Protein AF-A0A0B5CQ06-F1 (afdb_monomer)

Solvent-accessible surface area (backbone atoms only — not comparable to full-atom values): 8760 Å² total; per-residue (Å²): 145,72,72,70,61,59,56,52,51,52,52,49,53,50,49,52,49,53,49,32,70,76,70,35,82,85,49,80,94,51,70,70,63,54,53,49,50,50,52,50,54,51,48,54,50,53,54,51,51,51,51,51,49,51,49,52,52,55,47,58,75,76,48,56,70,68,61,45,43,55,49,43,58,74,69,36,47,54,61,55,60,70,67,49,96,67,87,55,78,44,81,45,72,64,45,73,61,55,56,59,64,46,63,92,52,40,78,43,82,42,80,60,80,73,92,70,70,100,75,80,86,76,84,50,52,29,28,36,40,22,79,52,90,78,82,87,74,77,79,75,86,127

Secondary structure (DSSP, 8-state):
--HHHHHHHHHHHHHHHHHHHHHSTTPPP-HHHHHHHHHHHHHHHHHHHHHHHHHHHHHHHHS-HHHHHHHHHHTTHHHHHHH-SS--EEEEE--HHHHHHTTTSEEEEEE------SS-----EEEEEESS----------

Foldseek 3Di:
DPPPVVVVVVVVVVVVVVCCVVPVPPDDDDPVVVVVVVVVVVVCVVVVVVVVVVVLVVDVVPDDPVVSLVVCVVVVVLVVQLPDPDKDKDKDFDDPSVCVSNPPWDKDWDFPPDPPDDDDDPGTIIIITIRDDDDDDPPDDD

pLDDT: mean 72.63, std 14.74, range [34.34, 94.19]

Organism: NCBI:txid546263

Radius of gyration: 23.67 Å; Cα contacts (8 Å, |Δi|>4): 96; chains: 1; bounding box: 59×32×68 Å

Sequence (142 aa):
MEIIEHSNSNQTAMHSLMVMEQWGNGEAYNEDRWIERGRQAMRQTVEGMFELGRVLIVLKEHMTWEKFADVCEVFGMAEQLRHIKGRFLLSINDVPAIREIFTGFQFKEVSLRYSINKEATTEADELLIANYPINTEQAEPT

Structure (mmCIF, N/CA/C/O backbone):
data_AF-A0A0B5CQ06-F1
#
_entry.id   AF-A0A0B5CQ06-F1
#
loop_
_atom_site.group_PDB
_atom_site.id
_atom_site.type_symbol
_atom_site.label_atom_id
_atom_site.label_alt_id
_atom_site.label_comp_id
_atom_site.label_asym_id
_atom_site.label_entity_id
_atom_site.label_seq_id
_atom_site.pdbx_PDB_ins_code
_atom_site.Cartn_x
_atom_site.Cartn_y
_atom_site.Cartn_z
_atom_site.occupancy
_atom_site.B_iso_or_equiv
_atom_site.auth_seq_id
_atom_site.auth_comp_id
_atom_site.auth_asym_id
_atom_site.auth_atom_id
_atom_site.pdbx_PDB_model_num
ATOM 1 N N . MET A 1 1 ? 41.371 -19.921 -28.920 1.00 44.84 1 MET A N 1
ATOM 2 C CA . MET A 1 1 ? 40.574 -19.925 -27.675 1.00 44.84 1 MET A CA 1
ATOM 3 C C . MET A 1 1 ? 39.942 -18.542 -27.532 1.00 44.84 1 MET A C 1
ATOM 5 O O . MET A 1 1 ? 40.331 -17.791 -26.662 1.00 44.84 1 MET A O 1
ATOM 9 N N . GLU A 1 2 ? 39.036 -18.182 -28.451 1.00 48.06 2 GLU A N 1
ATOM 10 C CA . GLU A 1 2 ? 38.492 -16.806 -28.587 1.00 48.06 2 GLU A CA 1
ATOM 11 C C . GLU A 1 2 ? 36.987 -16.787 -28.939 1.00 48.06 2 GLU A C 1
ATOM 13 O O . GLU A 1 2 ? 36.388 -15.735 -29.124 1.00 48.06 2 GLU A O 1
ATOM 18 N N . ILE A 1 3 ? 36.346 -17.960 -29.026 1.00 51.12 3 ILE A N 1
ATOM 19 C CA . ILE A 1 3 ? 34.970 -18.092 -29.540 1.00 51.12 3 ILE A CA 1
ATOM 20 C C . ILE A 1 3 ? 33.916 -18.011 -28.413 1.00 51.12 3 ILE A C 1
ATOM 22 O O . ILE A 1 3 ? 32.747 -17.771 -28.687 1.00 51.12 3 ILE A O 1
ATOM 26 N N . ILE A 1 4 ? 34.311 -18.145 -27.140 1.00 51.78 4 ILE A N 1
ATOM 27 C CA . ILE A 1 4 ? 33.367 -18.271 -26.008 1.00 51.78 4 ILE A CA 1
ATOM 28 C C . ILE A 1 4 ? 32.968 -16.905 -25.398 1.00 51.78 4 ILE A C 1
ATOM 30 O O . ILE A 1 4 ? 31.840 -16.751 -24.932 1.00 51.78 4 ILE A O 1
ATOM 34 N N . GLU A 1 5 ? 33.827 -15.879 -25.440 1.00 51.81 5 GLU A N 1
ATOM 35 C CA . GLU A 1 5 ? 33.499 -14.548 -24.885 1.00 51.81 5 GLU A CA 1
ATOM 36 C C . GLU A 1 5 ? 32.547 -13.734 -25.778 1.00 51.81 5 GLU A C 1
ATOM 38 O O . GLU A 1 5 ? 31.639 -13.067 -25.276 1.00 51.81 5 GLU A O 1
ATOM 43 N N . HIS A 1 6 ? 32.690 -13.832 -27.104 1.00 50.44 6 HIS A N 1
ATOM 44 C CA . HIS A 1 6 ? 31.854 -13.092 -28.058 1.00 50.44 6 HIS A CA 1
ATOM 45 C C . HIS A 1 6 ? 30.375 -13.508 -28.009 1.00 50.44 6 HIS A C 1
ATOM 47 O O . HIS A 1 6 ? 29.493 -12.660 -28.144 1.00 50.44 6 HIS A O 1
ATOM 53 N N . SER A 1 7 ? 30.080 -14.791 -27.773 1.00 53.47 7 SER A N 1
ATOM 54 C CA . SER A 1 7 ? 28.703 -15.279 -27.626 1.00 53.47 7 SER A CA 1
ATOM 55 C C . SER A 1 7 ? 28.026 -14.744 -26.363 1.00 53.47 7 SER A C 1
AT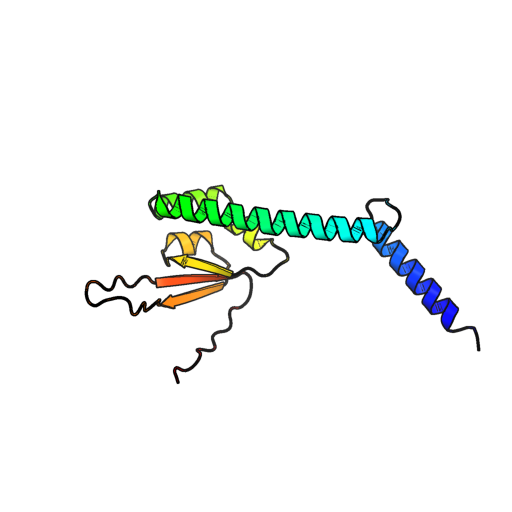OM 57 O O . SER A 1 7 ? 26.870 -14.331 -26.432 1.00 53.47 7 SER A O 1
ATOM 59 N N . ASN A 1 8 ? 28.747 -14.676 -25.239 1.00 59.38 8 ASN A N 1
ATOM 60 C CA . ASN A 1 8 ? 28.211 -14.143 -23.982 1.00 59.38 8 ASN A CA 1
ATOM 61 C C . ASN A 1 8 ? 28.009 -12.624 -24.043 1.00 59.38 8 ASN A C 1
ATOM 63 O O . ASN A 1 8 ? 26.999 -12.119 -23.552 1.00 59.38 8 ASN A O 1
ATOM 67 N N . SER A 1 9 ? 28.935 -11.896 -24.676 1.00 61.94 9 SER A N 1
ATOM 68 C CA . SER A 1 9 ? 28.815 -10.445 -24.866 1.00 61.94 9 SER A CA 1
ATOM 69 C C . SER A 1 9 ? 27.619 -10.093 -25.757 1.00 61.94 9 SER A C 1
ATOM 71 O O . SER A 1 9 ? 26.789 -9.265 -25.382 1.00 61.94 9 SER A O 1
ATOM 73 N N . ASN A 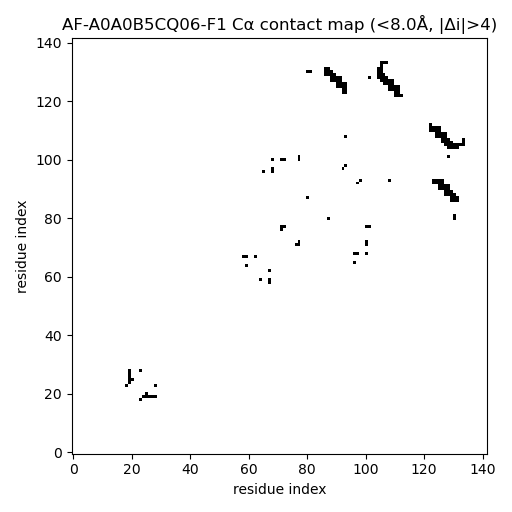1 10 ? 27.439 -10.814 -26.870 1.00 72.69 10 ASN A N 1
ATOM 74 C CA . ASN A 1 10 ? 26.284 -10.634 -27.753 1.00 72.69 10 ASN A CA 1
ATOM 75 C C . ASN A 1 10 ? 24.955 -10.984 -27.068 1.00 72.69 10 ASN A C 1
ATOM 77 O O . ASN A 1 10 ? 23.977 -10.257 -27.233 1.00 72.69 10 ASN A O 1
ATOM 81 N N . GLN A 1 11 ? 24.908 -12.057 -26.272 1.00 71.38 11 GLN A N 1
ATOM 82 C CA . GLN A 1 11 ? 23.714 -12.411 -25.495 1.00 71.38 11 GLN A CA 1
ATOM 83 C C . GLN A 1 11 ? 23.386 -11.358 -24.430 1.00 71.38 11 GLN A C 1
ATOM 85 O O . GLN A 1 11 ? 22.221 -11.005 -24.262 1.00 71.38 11 GLN A O 1
ATOM 90 N N . THR A 1 12 ? 24.398 -10.813 -23.754 1.00 72.94 12 THR A N 1
ATOM 91 C CA . THR A 1 12 ? 24.227 -9.779 -22.720 1.00 72.94 12 THR A CA 1
ATOM 92 C C . THR A 1 12 ? 23.767 -8.454 -23.325 1.00 72.94 12 THR A C 1
ATOM 94 O O . THR A 1 12 ? 22.841 -7.828 -22.810 1.00 72.94 12 THR A O 1
ATOM 97 N N . ALA A 1 13 ? 24.354 -8.045 -24.452 1.00 78.19 13 ALA A N 1
ATOM 98 C CA . ALA A 1 13 ? 23.937 -6.852 -25.181 1.00 78.19 13 ALA A CA 1
ATOM 99 C C . ALA A 1 13 ? 22.494 -6.984 -25.689 1.00 78.19 13 ALA A C 1
ATOM 101 O O . ALA A 1 13 ? 21.692 -6.074 -25.493 1.00 78.19 13 ALA A O 1
ATOM 102 N N . MET A 1 14 ? 22.135 -8.139 -26.259 1.00 78.62 14 MET A N 1
ATOM 103 C CA . MET A 1 14 ? 20.758 -8.415 -26.680 1.00 78.62 14 MET A CA 1
ATOM 104 C C . MET A 1 14 ? 19.783 -8.441 -25.502 1.00 78.62 14 MET A C 1
ATOM 106 O O . MET A 1 14 ? 18.693 -7.888 -25.606 1.00 78.62 14 MET A O 1
ATOM 110 N N . HIS A 1 15 ? 20.167 -9.022 -24.363 1.00 75.56 15 HIS A N 1
ATOM 111 C CA . HIS A 1 15 ? 19.342 -9.010 -23.156 1.00 75.56 15 HIS A CA 1
ATOM 112 C C . HIS A 1 15 ? 19.099 -7.585 -22.640 1.00 75.56 15 HIS A C 1
ATOM 114 O O . HIS A 1 15 ? 17.959 -7.224 -22.355 1.00 75.56 15 HIS A O 1
ATOM 120 N N . SER A 1 16 ? 20.144 -6.756 -22.594 1.00 75.12 16 SER A N 1
ATOM 121 C CA . SER A 1 16 ? 20.040 -5.343 -22.219 1.00 75.12 16 SER A CA 1
ATOM 122 C C . SER A 1 16 ? 19.117 -4.565 -23.165 1.00 75.12 16 SER A C 1
ATOM 124 O O . SER A 1 16 ? 18.230 -3.844 -22.709 1.00 75.12 16 SER A O 1
ATOM 126 N N . LEU A 1 17 ? 19.248 -4.774 -24.481 1.00 83.88 17 LEU A N 1
ATOM 127 C CA . LEU A 1 17 ? 18.372 -4.159 -25.482 1.00 83.88 17 LEU A CA 1
ATOM 128 C C . LEU A 1 17 ? 16.907 -4.569 -25.302 1.00 83.88 17 LEU A C 1
ATOM 130 O O . LEU A 1 17 ? 16.048 -3.694 -25.295 1.00 83.88 17 LEU A O 1
ATOM 134 N N . MET A 1 18 ? 16.622 -5.858 -25.083 1.00 83.75 18 MET A N 1
ATOM 135 C CA . MET A 1 18 ? 15.254 -6.337 -24.837 1.00 83.75 18 MET A CA 1
ATOM 136 C C . MET A 1 18 ? 14.638 -5.712 -23.577 1.00 83.75 18 MET A C 1
ATOM 138 O O . MET A 1 18 ? 13.481 -5.295 -23.591 1.00 83.75 18 MET A O 1
ATOM 142 N N . VAL A 1 19 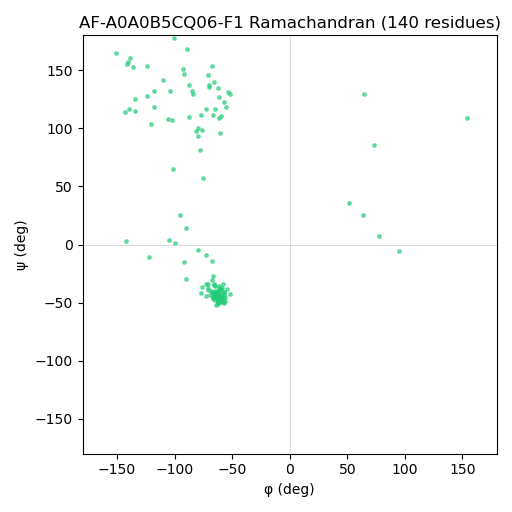? 15.405 -5.599 -22.487 1.00 79.50 19 VAL A N 1
ATOM 143 C CA . VAL A 1 19 ? 14.934 -4.954 -21.249 1.00 79.50 19 VAL A CA 1
ATOM 144 C C . VAL A 1 19 ? 14.645 -3.469 -21.482 1.00 79.50 19 VAL A C 1
ATOM 146 O O . VAL A 1 19 ? 13.633 -2.964 -21.000 1.00 79.50 19 VAL A O 1
ATOM 149 N N . MET A 1 20 ? 15.490 -2.770 -22.241 1.00 86.75 20 MET A N 1
ATOM 150 C CA . MET A 1 20 ? 15.298 -1.352 -22.555 1.00 86.75 20 MET A CA 1
ATOM 151 C C . MET A 1 20 ? 14.157 -1.107 -23.550 1.00 86.75 20 MET A C 1
ATOM 153 O O . MET A 1 20 ? 13.447 -0.114 -23.417 1.00 86.75 20 MET A O 1
ATOM 157 N N . GLU A 1 21 ? 13.929 -2.003 -24.507 1.00 83.88 21 GLU A N 1
ATOM 158 C CA . GLU A 1 21 ? 12.769 -1.943 -25.402 1.00 83.88 21 GLU A CA 1
ATOM 159 C C . GLU A 1 21 ? 11.463 -2.118 -24.617 1.00 83.88 21 GLU A C 1
ATOM 161 O O . GLU A 1 21 ? 10.507 -1.373 -24.820 1.00 83.88 21 GLU A O 1
ATOM 166 N N . GLN A 1 22 ? 11.446 -3.053 -23.663 1.00 84.12 22 GLN A N 1
ATOM 167 C CA . GLN A 1 22 ? 10.259 -3.349 -22.867 1.00 84.12 22 GLN A CA 1
ATOM 168 C C . GLN A 1 22 ? 9.991 -2.319 -21.754 1.00 84.12 22 GLN A C 1
ATOM 170 O O . GLN A 1 22 ? 8.838 -1.964 -21.517 1.00 84.12 22 GLN A O 1
ATOM 175 N N . TRP A 1 23 ? 11.028 -1.860 -21.045 1.00 84.38 23 TRP A N 1
ATOM 176 C CA . TRP A 1 23 ? 10.898 -1.069 -19.808 1.00 84.38 23 TRP A CA 1
ATOM 177 C C . TRP A 1 23 ? 11.578 0.301 -19.865 1.00 84.38 23 TRP A C 1
ATOM 179 O O . TRP A 1 23 ? 11.386 1.128 -18.974 1.00 84.38 23 TRP A O 1
ATOM 189 N N . GLY A 1 24 ? 12.386 0.558 -20.892 1.00 82.44 24 GLY A N 1
ATOM 190 C CA . GLY A 1 24 ? 13.187 1.773 -21.017 1.00 82.44 24 GLY A CA 1
ATOM 191 C C . GLY A 1 24 ? 12.422 2.994 -21.517 1.00 82.44 24 GLY A C 1
ATOM 192 O O . GLY A 1 24 ? 13.002 4.075 -21.563 1.00 82.44 24 GLY A O 1
ATOM 193 N N . ASN A 1 25 ? 11.144 2.844 -21.885 1.00 86.62 25 ASN A N 1
ATOM 194 C CA . ASN A 1 25 ? 10.275 3.922 -22.376 1.00 86.62 25 ASN A CA 1
ATOM 195 C C . ASN A 1 25 ? 10.897 4.735 -23.532 1.00 86.62 25 ASN A C 1
ATOM 197 O O . ASN A 1 25 ? 10.720 5.949 -23.615 1.00 86.62 25 ASN A O 1
ATOM 201 N N . GLY A 1 26 ? 11.651 4.070 -24.414 1.00 85.75 26 GLY A N 1
ATOM 202 C CA . GLY A 1 26 ? 12.331 4.703 -25.551 1.00 85.75 26 GLY A CA 1
ATOM 203 C C . GLY A 1 26 ? 13.610 5.472 -25.196 1.00 85.75 26 GLY A C 1
ATOM 204 O O . GLY A 1 26 ? 14.176 6.146 -26.055 1.00 85.75 26 GLY A O 1
ATOM 205 N N . GLU A 1 27 ? 14.087 5.392 -23.955 1.00 87.44 27 GLU A N 1
ATOM 206 C CA . GLU A 1 27 ? 15.299 6.078 -23.517 1.00 87.44 27 GLU A CA 1
ATOM 207 C C . GLU A 1 27 ? 16.548 5.194 -23.656 1.00 87.44 27 GLU A C 1
ATOM 209 O O . GLU A 1 27 ? 16.497 3.977 -23.488 1.00 87.44 27 GLU A O 1
ATOM 214 N N . ALA A 1 28 ? 17.714 5.809 -23.871 1.00 87.06 28 ALA A N 1
ATOM 215 C CA . ALA A 1 28 ? 18.993 5.104 -23.778 1.00 87.06 28 ALA A CA 1
ATOM 216 C C . ALA A 1 28 ? 19.329 4.755 -22.316 1.00 87.06 28 ALA A C 1
ATOM 218 O O . ALA A 1 28 ? 19.015 5.532 -21.403 1.00 87.06 28 ALA A O 1
ATOM 219 N N . TYR A 1 29 ? 19.993 3.615 -22.090 1.00 89.44 29 TYR A N 1
ATOM 220 C CA . TYR A 1 29 ? 20.428 3.204 -20.753 1.00 89.44 29 TYR A CA 1
ATOM 221 C C . TYR A 1 29 ? 21.410 4.227 -20.171 1.00 89.44 29 TYR A C 1
ATOM 223 O O . TYR A 1 29 ? 22.409 4.578 -20.795 1.00 89.44 29 TYR A O 1
ATOM 231 N N . ASN A 1 30 ? 21.113 4.704 -18.964 1.00 91.62 30 ASN A N 1
ATOM 232 C CA . ASN A 1 30 ? 21.998 5.537 -18.165 1.00 91.62 30 ASN A CA 1
ATOM 233 C C . ASN A 1 30 ? 21.814 5.137 -16.699 1.00 91.62 30 ASN A C 1
ATOM 235 O O . ASN A 1 30 ? 20.724 5.299 -16.150 1.00 91.62 30 ASN A O 1
ATOM 239 N N . GLU A 1 31 ? 22.861 4.576 -16.104 1.00 90.94 31 GLU A N 1
ATOM 240 C CA . GLU A 1 31 ? 22.819 3.998 -14.760 1.00 90.94 31 GLU A CA 1
ATOM 241 C C . GLU A 1 31 ? 22.401 5.022 -13.695 1.00 90.94 31 GLU A C 1
ATOM 243 O O . GLU A 1 31 ? 21.453 4.774 -12.949 1.00 90.94 31 GLU A O 1
ATOM 248 N N . ASP A 1 32 ? 23.016 6.209 -13.694 1.00 94.19 32 ASP A N 1
ATOM 249 C CA . ASP A 1 32 ? 22.721 7.278 -12.733 1.00 94.19 32 ASP A CA 1
ATOM 250 C C . ASP A 1 32 ? 21.243 7.687 -12.754 1.00 94.19 32 ASP A C 1
ATOM 252 O O . ASP A 1 32 ? 20.619 7.866 -11.705 1.00 94.19 32 ASP A O 1
ATOM 256 N N . ARG A 1 33 ? 20.646 7.781 -13.950 1.00 90.06 33 ARG A N 1
ATOM 257 C CA . ARG A 1 33 ? 19.227 8.120 -14.118 1.00 90.06 33 ARG A CA 1
ATOM 258 C C . ARG A 1 33 ? 18.317 7.057 -13.507 1.00 90.06 33 ARG A C 1
ATOM 260 O O . ARG A 1 33 ? 17.325 7.405 -12.866 1.00 90.06 33 ARG A O 1
ATOM 267 N N . TRP A 1 34 ? 18.627 5.776 -13.692 1.00 87.94 34 TRP A N 1
ATOM 268 C CA . TRP A 1 34 ? 17.839 4.682 -13.116 1.00 87.94 34 TRP A CA 1
ATOM 269 C C . TRP A 1 34 ? 18.004 4.586 -11.596 1.00 87.94 34 TRP A C 1
ATOM 271 O O . TRP A 1 34 ? 17.013 4.372 -10.895 1.00 87.94 34 TRP A O 1
ATOM 281 N N . ILE A 1 35 ? 19.211 4.833 -11.076 1.00 87.56 35 ILE A N 1
ATOM 282 C CA . ILE A 1 35 ? 19.473 4.916 -9.632 1.00 87.56 35 ILE A CA 1
ATOM 283 C C . ILE A 1 35 ? 18.685 6.071 -9.003 1.00 87.56 35 ILE A C 1
ATOM 285 O O . ILE A 1 35 ? 18.027 5.879 -7.978 1.00 87.56 35 ILE A O 1
ATOM 289 N N . GLU A 1 36 ? 18.710 7.261 -9.609 1.00 90.88 36 GLU A N 1
ATOM 290 C CA . GLU A 1 36 ? 17.964 8.420 -9.105 1.00 90.88 36 GLU A CA 1
ATOM 291 C C . GLU A 1 36 ? 16.453 8.174 -9.131 1.00 90.88 36 GLU A C 1
ATOM 293 O O . GLU A 1 36 ? 15.771 8.422 -8.137 1.00 90.88 36 GLU A O 1
ATOM 298 N N . ARG A 1 37 ? 15.925 7.587 -10.213 1.00 86.38 37 ARG A N 1
ATOM 299 C CA . ARG A 1 37 ? 14.509 7.194 -10.287 1.00 86.38 37 ARG A CA 1
ATOM 300 C C . ARG A 1 37 ? 14.125 6.208 -9.191 1.00 86.38 37 ARG A C 1
ATOM 302 O O . ARG A 1 37 ? 13.090 6.389 -8.554 1.00 86.38 37 ARG A O 1
ATOM 309 N N . GLY A 1 38 ? 14.957 5.197 -8.941 1.00 79.12 38 GLY A N 1
ATOM 310 C CA . GLY A 1 38 ? 14.741 4.246 -7.851 1.00 79.12 38 GLY A CA 1
ATOM 311 C C . GLY A 1 38 ? 14.713 4.935 -6.484 1.00 79.12 38 GLY A C 1
ATOM 312 O O . GLY A 1 38 ? 13.803 4.700 -5.689 1.00 79.12 38 GLY A O 1
ATOM 313 N N . ARG A 1 39 ? 15.660 5.848 -6.229 1.00 84.81 39 ARG A N 1
ATOM 314 C CA . ARG A 1 39 ? 15.726 6.644 -4.992 1.00 84.81 39 ARG A CA 1
ATOM 315 C C . ARG A 1 39 ? 14.485 7.515 -4.805 1.00 84.81 39 ARG A C 1
ATOM 317 O O . ARG A 1 39 ? 13.936 7.560 -3.704 1.00 84.81 39 ARG A O 1
ATOM 324 N N . GLN A 1 40 ? 14.037 8.188 -5.860 1.00 79.19 40 GLN A N 1
ATOM 325 C CA . GLN A 1 40 ? 12.853 9.039 -5.820 1.00 79.19 40 GLN A CA 1
ATOM 326 C C . GLN A 1 40 ? 11.578 8.221 -5.590 1.00 79.19 40 GLN A C 1
ATOM 328 O O . GLN A 1 40 ? 10.782 8.579 -4.726 1.00 79.19 40 GLN A O 1
ATOM 333 N N . ALA A 1 41 ? 11.408 7.101 -6.298 1.00 72.94 41 ALA A N 1
ATOM 334 C CA . ALA A 1 41 ? 10.268 6.206 -6.115 1.00 72.94 41 ALA A CA 1
ATOM 335 C C . ALA A 1 41 ? 10.216 5.640 -4.686 1.00 72.94 41 ALA A C 1
ATOM 337 O O . ALA A 1 41 ? 9.153 5.608 -4.064 1.00 72.94 41 ALA A O 1
ATOM 338 N N . MET A 1 42 ? 11.371 5.260 -4.131 1.00 73.88 42 MET A N 1
ATOM 339 C CA . MET A 1 42 ? 11.474 4.817 -2.741 1.00 73.88 42 MET A CA 1
ATOM 340 C C . MET A 1 42 ? 11.063 5.929 -1.772 1.00 73.88 42 MET A C 1
ATOM 342 O O . MET A 1 42 ? 10.260 5.694 -0.871 1.00 73.88 42 MET A O 1
ATOM 346 N N . ARG A 1 43 ? 11.559 7.155 -1.980 1.00 72.56 43 ARG A N 1
ATOM 347 C CA . ARG A 1 43 ? 11.197 8.310 -1.150 1.00 72.56 43 ARG A CA 1
ATOM 348 C C . ARG A 1 43 ? 9.696 8.589 -1.193 1.00 72.56 43 ARG A C 1
ATOM 350 O O . ARG A 1 43 ? 9.085 8.670 -0.137 1.00 72.56 43 ARG A O 1
ATOM 357 N N . GLN A 1 44 ? 9.104 8.655 -2.384 1.00 73.56 44 GLN A N 1
ATOM 358 C CA . GLN A 1 44 ? 7.662 8.864 -2.559 1.00 73.56 44 GLN A CA 1
ATOM 359 C C . GLN A 1 44 ? 6.837 7.763 -1.886 1.00 73.56 44 GLN A C 1
ATOM 361 O O . GLN A 1 44 ? 5.805 8.049 -1.287 1.00 73.56 44 GLN A O 1
ATOM 366 N N . THR A 1 45 ? 7.308 6.514 -1.937 1.00 74.06 45 THR A N 1
ATOM 367 C CA . THR A 1 45 ? 6.651 5.387 -1.263 1.00 74.06 45 THR A CA 1
ATOM 368 C C . THR A 1 45 ? 6.688 5.551 0.257 1.00 74.06 45 THR A C 1
ATOM 370 O O . THR A 1 45 ? 5.661 5.402 0.914 1.00 74.06 45 THR A O 1
ATOM 373 N N . VAL A 1 46 ? 7.854 5.880 0.827 1.00 67.81 46 VAL A N 1
ATOM 374 C CA . VAL A 1 46 ? 8.017 6.068 2.278 1.00 67.81 46 VAL A CA 1
ATOM 375 C C . VAL A 1 46 ? 7.232 7.283 2.773 1.00 67.81 46 VAL A C 1
ATOM 377 O O . VAL A 1 46 ? 6.530 7.183 3.775 1.00 67.81 46 VAL A O 1
ATOM 380 N N . GLU A 1 47 ? 7.309 8.411 2.066 1.00 68.81 47 GLU A N 1
ATOM 381 C CA . GLU A 1 47 ? 6.560 9.628 2.394 1.00 68.81 47 GLU A CA 1
ATOM 382 C C . GLU A 1 47 ? 5.048 9.391 2.299 1.00 68.81 47 GLU A C 1
ATOM 384 O O . GLU A 1 47 ? 4.316 9.741 3.223 1.00 68.81 47 GLU A O 1
ATOM 389 N N . GLY A 1 48 ? 4.586 8.725 1.236 1.00 72.94 48 GLY A N 1
ATOM 390 C CA . GLY A 1 48 ? 3.178 8.368 1.063 1.00 72.94 48 GLY A CA 1
ATOM 391 C C . GLY A 1 48 ? 2.667 7.434 2.160 1.00 72.94 48 GLY A C 1
ATOM 392 O O . GLY A 1 48 ? 1.582 7.651 2.693 1.00 72.94 48 GLY A O 1
ATOM 393 N N . MET A 1 49 ? 3.462 6.434 2.555 1.00 74.00 49 MET A N 1
ATOM 394 C CA . MET A 1 49 ? 3.109 5.517 3.643 1.00 74.00 49 MET A CA 1
ATOM 395 C C . MET A 1 49 ? 3.066 6.226 5.002 1.00 74.00 49 MET A C 1
ATOM 397 O O . MET A 1 49 ? 2.162 5.984 5.799 1.00 74.00 49 MET A O 1
ATOM 401 N N . PHE A 1 50 ? 4.026 7.111 5.274 1.00 65.31 50 PHE A N 1
ATOM 402 C CA . PHE A 1 50 ? 4.052 7.892 6.507 1.00 65.31 50 PHE A CA 1
ATOM 403 C C . PHE A 1 50 ? 2.838 8.819 6.614 1.00 65.31 50 PHE A C 1
ATOM 405 O O . PHE A 1 50 ? 2.183 8.854 7.656 1.00 65.31 50 PHE A O 1
ATOM 412 N N . GLU A 1 51 ? 2.509 9.533 5.537 1.00 74.00 51 GLU A N 1
ATOM 413 C CA . GLU A 1 51 ? 1.351 10.423 5.521 1.00 74.00 51 GLU A CA 1
ATOM 414 C C . GLU A 1 51 ? 0.043 9.642 5.656 1.00 74.00 51 GLU A C 1
ATOM 416 O O . GLU A 1 51 ? -0.809 10.021 6.458 1.00 74.00 51 GLU A O 1
ATOM 421 N N . LEU A 1 52 ? -0.084 8.497 4.972 1.00 77.62 52 LEU A N 1
ATOM 422 C CA . LEU A 1 52 ? -1.215 7.589 5.162 1.00 77.62 52 LEU A CA 1
ATOM 423 C C . LEU A 1 52 ? -1.336 7.162 6.631 1.00 77.62 52 LEU A C 1
ATOM 425 O O . LEU A 1 52 ? -2.411 7.276 7.213 1.00 77.62 52 LEU A O 1
ATOM 429 N N . GLY A 1 53 ? -0.237 6.734 7.259 1.00 67.88 53 GLY A N 1
ATOM 430 C CA . GLY A 1 53 ? -0.219 6.366 8.675 1.00 67.88 53 GLY A CA 1
ATOM 431 C C . GLY A 1 53 ? -0.684 7.504 9.589 1.00 67.88 53 GLY A C 1
ATOM 432 O O . GLY A 1 53 ? -1.532 7.291 10.454 1.00 67.88 53 GLY A O 1
ATOM 433 N N . ARG A 1 54 ? -0.192 8.730 9.368 1.00 70.38 54 ARG A N 1
ATOM 434 C CA . ARG A 1 54 ? -0.623 9.922 10.119 1.00 70.38 54 ARG A CA 1
ATOM 435 C C . ARG A 1 54 ? -2.112 10.196 9.961 1.00 70.38 54 ARG A C 1
ATOM 437 O O . ARG A 1 54 ? -2.780 10.444 10.962 1.00 70.38 54 ARG A O 1
ATOM 444 N N . VAL A 1 55 ? -2.623 10.139 8.733 1.00 77.12 55 VAL A N 1
ATOM 445 C CA . VAL A 1 55 ? -4.049 10.320 8.446 1.00 77.12 55 VAL A CA 1
ATOM 446 C C . VAL A 1 55 ? -4.864 9.281 9.208 1.00 77.12 55 VAL A C 1
ATOM 448 O O . VAL A 1 55 ? -5.775 9.654 9.935 1.00 77.12 55 VAL A O 1
ATOM 451 N N . LEU A 1 56 ? -4.501 8.000 9.138 1.00 77.75 56 LEU A N 1
ATOM 452 C CA . LEU A 1 56 ? -5.235 6.941 9.834 1.00 77.75 56 LEU A CA 1
ATOM 453 C C . LEU A 1 56 ? -5.220 7.110 11.355 1.00 77.75 56 LEU A C 1
ATOM 455 O O . LEU A 1 56 ? -6.255 6.906 11.980 1.00 77.75 56 LEU A O 1
ATOM 459 N N . ILE A 1 57 ? -4.095 7.523 11.950 1.00 73.25 57 ILE A N 1
ATOM 460 C CA . ILE A 1 57 ? -4.004 7.799 13.393 1.00 73.25 57 ILE A CA 1
ATOM 461 C C . ILE A 1 57 ? -4.949 8.938 13.786 1.00 73.25 57 ILE A C 1
ATOM 463 O O . ILE A 1 57 ? -5.745 8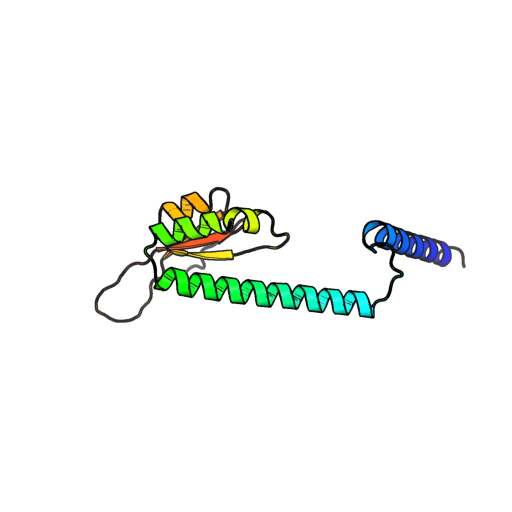.784 14.709 1.00 73.25 57 ILE A O 1
ATOM 467 N N . VAL A 1 58 ? -4.886 10.066 13.073 1.00 71.75 58 VAL A N 1
ATOM 468 C CA . VAL A 1 58 ? -5.738 11.231 13.355 1.00 71.75 58 VAL A CA 1
ATOM 469 C C . VAL A 1 58 ? -7.209 10.870 13.176 1.00 71.75 58 VAL A C 1
ATOM 471 O O . VAL A 1 58 ? -8.034 11.197 14.024 1.00 71.75 58 VAL A O 1
ATOM 474 N N . LEU A 1 59 ? -7.552 10.169 12.096 1.00 81.56 59 LEU A N 1
ATOM 475 C CA . LEU A 1 59 ? -8.925 9.754 11.850 1.00 81.56 59 LEU A CA 1
ATOM 476 C C . LEU A 1 59 ? -9.408 8.811 12.956 1.00 81.56 59 LEU A C 1
ATOM 478 O O . LEU A 1 59 ? -10.437 9.103 13.555 1.00 81.56 59 LEU A O 1
ATOM 482 N N . LYS A 1 60 ?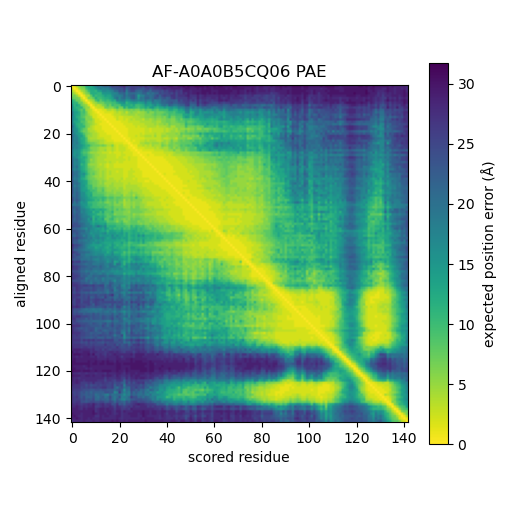 -8.640 7.764 13.293 1.00 76.06 60 LYS A N 1
ATOM 483 C CA . LYS A 1 60 ? -8.968 6.800 14.359 1.00 76.06 60 LYS A CA 1
ATOM 484 C C . LYS A 1 60 ? -9.233 7.484 15.705 1.00 76.06 60 LYS A C 1
ATOM 486 O O . LYS A 1 60 ? -10.137 7.058 16.413 1.00 76.06 60 LYS A O 1
ATOM 491 N N . GLU A 1 61 ? -8.483 8.532 16.044 1.00 78.25 61 GLU A N 1
ATOM 492 C CA . GLU A 1 61 ? -8.643 9.272 17.306 1.00 78.25 61 GLU A CA 1
ATOM 493 C C . GLU A 1 61 ? -9.926 10.119 17.348 1.00 78.25 61 GLU A C 1
ATOM 495 O O . GLU A 1 61 ? -10.542 10.295 18.397 1.00 78.25 61 GLU A O 1
ATOM 500 N N . HIS A 1 62 ? -10.348 10.659 16.204 1.00 83.50 62 HIS A N 1
ATOM 501 C CA . HIS A 1 62 ? -11.407 11.669 16.141 1.00 83.50 62 HIS A CA 1
ATOM 502 C C . HIS A 1 62 ? -12.762 11.148 15.643 1.00 83.50 62 HIS A C 1
ATOM 504 O O . HIS A 1 62 ? -13.699 11.938 15.488 1.00 83.50 62 HIS A O 1
ATOM 510 N N . MET A 1 63 ? -12.908 9.845 15.392 1.00 86.12 63 MET A N 1
ATOM 511 C CA . MET A 1 63 ? -14.166 9.270 14.911 1.00 86.12 63 MET A CA 1
ATOM 512 C C . MET A 1 63 ? -14.521 7.943 15.572 1.00 86.12 63 MET A C 1
ATOM 514 O O . MET A 1 63 ? -13.683 7.252 16.141 1.00 86.12 63 MET A O 1
ATOM 518 N N . THR A 1 64 ? -15.803 7.583 15.486 1.00 85.88 64 THR A N 1
ATOM 519 C CA . THR A 1 64 ? -16.260 6.251 15.884 1.00 85.88 64 THR A CA 1
ATOM 520 C C . THR A 1 64 ? -15.697 5.200 14.933 1.00 85.88 64 THR A C 1
ATOM 522 O O . THR A 1 64 ? -15.435 5.482 13.763 1.00 85.88 64 THR A O 1
ATOM 525 N N . TRP A 1 65 ? -15.555 3.967 15.416 1.00 77.19 65 TRP A N 1
ATOM 526 C CA . TRP A 1 65 ? -15.040 2.857 14.611 1.00 77.19 65 TRP A CA 1
ATOM 527 C C . TRP A 1 65 ? -15.879 2.602 13.342 1.00 77.19 65 TRP A C 1
ATOM 529 O O . TRP A 1 65 ? -15.313 2.278 12.305 1.00 77.19 65 TRP A O 1
ATOM 539 N N . GLU A 1 66 ? -17.197 2.818 13.397 1.00 80.50 66 GLU A N 1
ATOM 540 C CA . GLU A 1 66 ? -18.119 2.703 12.251 1.00 80.50 66 GLU A CA 1
ATOM 541 C C . GLU A 1 66 ? -17.767 3.718 11.157 1.00 80.50 66 GLU A C 1
ATOM 543 O O . GLU A 1 66 ? -17.561 3.360 10.005 1.00 80.50 66 GLU A O 1
ATOM 548 N N . LYS A 1 67 ? -17.587 4.990 11.535 1.00 84.75 67 LYS A N 1
ATOM 549 C CA . LYS A 1 67 ? -17.191 6.041 10.588 1.00 84.75 67 LYS A CA 1
ATOM 550 C C . LYS A 1 67 ? -15.786 5.821 10.041 1.00 84.75 67 LYS A C 1
ATOM 552 O O . LYS A 1 67 ? -15.514 6.167 8.897 1.00 84.75 67 LYS 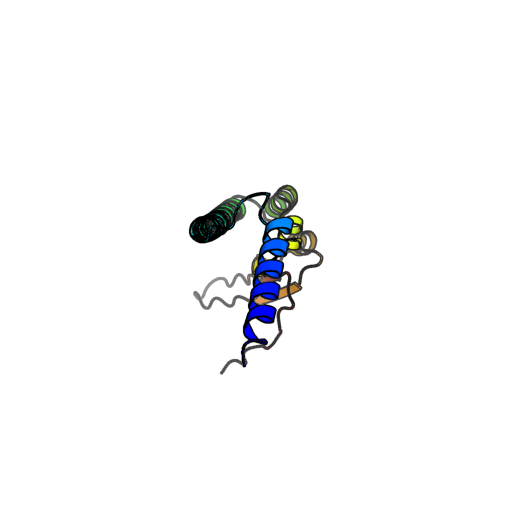A O 1
ATOM 557 N N . PHE A 1 68 ? -14.889 5.271 10.856 1.00 83.06 68 PHE A N 1
ATOM 558 C CA . PHE A 1 68 ? -13.546 4.912 10.414 1.00 83.06 68 PHE A CA 1
ATOM 559 C C . PHE A 1 68 ? -13.583 3.821 9.344 1.00 83.06 68 PHE A C 1
ATOM 561 O O . PHE A 1 68 ? -12.910 3.949 8.323 1.00 83.06 68 PHE A O 1
ATOM 568 N N . ALA A 1 69 ? -14.410 2.794 9.549 1.00 78.75 69 ALA A N 1
ATOM 569 C CA . ALA A 1 69 ? -14.645 1.741 8.574 1.00 78.75 69 ALA A CA 1
ATOM 570 C C . ALA A 1 69 ? -15.150 2.313 7.234 1.00 78.75 69 ALA A C 1
ATOM 572 O O . ALA A 1 69 ? -14.520 2.074 6.201 1.00 78.75 69 ALA A O 1
ATOM 573 N N . ASP A 1 70 ? -16.179 3.166 7.260 1.00 83.94 70 ASP A N 1
ATOM 574 C CA . ASP A 1 70 ? -16.709 3.817 6.051 1.00 83.94 70 ASP A CA 1
ATOM 575 C C . ASP A 1 70 ? -15.629 4.626 5.301 1.00 83.94 70 ASP A C 1
ATOM 577 O O . ASP A 1 70 ? -15.532 4.595 4.073 1.00 83.94 70 ASP A O 1
ATOM 581 N N . VAL A 1 71 ? -14.769 5.351 6.027 1.00 82.81 71 VAL A N 1
ATOM 582 C CA . VAL A 1 71 ? -13.687 6.146 5.419 1.00 82.81 71 VAL A CA 1
ATOM 583 C C . VAL A 1 71 ? -12.613 5.256 4.786 1.00 82.81 71 VAL A C 1
ATOM 585 O O . VAL A 1 71 ? -12.130 5.566 3.695 1.00 82.81 71 VAL A O 1
ATOM 588 N N . CYS A 1 72 ? -12.252 4.139 5.423 1.00 79.06 72 CYS A N 1
ATOM 589 C CA . CYS A 1 72 ? -11.324 3.164 4.847 1.00 79.06 72 CYS A CA 1
ATOM 590 C C . CYS A 1 72 ? -11.855 2.558 3.538 1.00 79.06 72 CYS A C 1
ATOM 592 O O . CYS A 1 72 ? -11.067 2.311 2.617 1.00 79.06 72 CYS A O 1
ATOM 594 N N . GLU A 1 73 ? -13.170 2.353 3.440 1.00 79.12 73 GLU A N 1
ATOM 595 C CA . GLU A 1 73 ? -13.830 1.913 2.211 1.00 79.12 73 GLU A CA 1
ATOM 596 C C . GLU A 1 73 ? -13.759 2.989 1.117 1.00 79.12 73 GLU A C 1
ATOM 598 O O . GLU A 1 73 ? -13.322 2.697 0.003 1.00 79.12 73 GLU A O 1
ATOM 603 N N . VAL A 1 74 ? -14.065 4.253 1.440 1.00 81.31 74 VAL A N 1
ATOM 604 C CA . VAL A 1 74 ? -13.957 5.389 0.498 1.00 81.31 74 VAL A CA 1
ATOM 605 C C . VAL A 1 74 ? -12.529 5.582 -0.016 1.00 81.31 74 VAL A C 1
ATOM 607 O O . VAL A 1 74 ? -12.327 5.887 -1.192 1.00 81.31 74 VAL A O 1
ATOM 610 N N . PHE A 1 75 ? -11.522 5.391 0.836 1.00 79.06 75 PHE A N 1
ATOM 611 C CA . PHE A 1 75 ? -10.117 5.445 0.425 1.00 79.06 75 PHE A CA 1
ATOM 612 C C . PHE A 1 75 ? -9.722 4.297 -0.513 1.00 79.06 75 PHE A C 1
ATOM 614 O O . PHE A 1 75 ? -8.662 4.356 -1.136 1.00 79.06 75 PHE A O 1
ATOM 621 N N . GLY A 1 76 ? -10.545 3.250 -0.625 1.00 80.56 76 GLY A N 1
ATOM 622 C CA . GLY A 1 76 ? -10.221 2.056 -1.396 1.00 80.56 76 GLY A CA 1
ATOM 623 C C . GLY A 1 76 ? -9.019 1.307 -0.821 1.00 80.56 76 GLY A C 1
ATOM 624 O O . GLY A 1 76 ? -8.328 0.608 -1.563 1.00 80.56 76 GLY A O 1
ATOM 625 N N . MET A 1 77 ? -8.743 1.448 0.483 1.00 76.19 77 MET A N 1
ATOM 626 C CA . MET A 1 77 ? -7.528 0.916 1.110 1.00 76.19 77 MET A CA 1
ATOM 627 C C . MET A 1 77 ? -7.380 -0.586 0.894 1.00 76.19 77 MET A C 1
ATOM 629 O O . MET A 1 77 ? -6.301 -1.049 0.536 1.00 76.19 77 MET A O 1
ATOM 633 N N . ALA A 1 78 ? -8.461 -1.348 1.072 1.00 71.00 78 ALA A N 1
ATOM 634 C CA . ALA A 1 78 ? -8.445 -2.792 0.866 1.00 71.00 78 ALA A CA 1
ATOM 635 C C . ALA A 1 78 ? -8.080 -3.163 -0.581 1.00 71.00 78 ALA A C 1
ATOM 637 O O . ALA A 1 78 ? -7.325 -4.107 -0.806 1.00 71.00 78 ALA A O 1
ATOM 638 N N . GLU A 1 79 ? -8.566 -2.400 -1.561 1.00 76.94 79 GLU A N 1
ATOM 639 C CA . GLU A 1 79 ? -8.273 -2.640 -2.973 1.00 76.94 79 GLU A CA 1
ATOM 640 C C . GLU A 1 79 ? -6.834 -2.268 -3.324 1.00 76.94 79 GLU A C 1
ATOM 642 O O . GLU A 1 79 ? -6.120 -3.047 -3.951 1.00 76.94 79 GLU A O 1
ATOM 647 N N . GLN A 1 80 ? -6.363 -1.117 -2.852 1.00 77.00 80 GLN A N 1
ATOM 648 C CA . GLN A 1 80 ? -4.978 -0.700 -3.051 1.00 77.00 80 GLN A CA 1
ATOM 649 C C . GLN A 1 80 ? -4.001 -1.697 -2.423 1.00 77.00 80 GLN A C 1
ATOM 651 O O . GLN A 1 80 ? -3.040 -2.107 -3.073 1.00 77.00 80 GLN A O 1
ATOM 656 N N . LEU A 1 81 ? -4.277 -2.139 -1.193 1.00 72.12 81 LEU A N 1
ATOM 657 C CA . LEU A 1 81 ? -3.466 -3.109 -0.460 1.00 72.12 81 LEU A CA 1
ATOM 658 C C . LEU A 1 81 ? -3.485 -4.508 -1.096 1.00 72.12 81 LEU A C 1
ATOM 660 O O . LEU A 1 81 ? -2.496 -5.231 -0.984 1.00 72.12 81 LEU A O 1
ATOM 664 N N . ARG A 1 82 ? -4.552 -4.888 -1.814 1.00 71.94 82 ARG A N 1
ATOM 665 C CA . ARG A 1 82 ? -4.592 -6.144 -2.587 1.00 71.94 82 ARG A CA 1
ATOM 666 C C . ARG A 1 82 ? -3.602 -6.137 -3.751 1.00 71.94 82 ARG A C 1
ATOM 668 O O . ARG A 1 82 ? -3.022 -7.178 -4.047 1.00 71.94 82 ARG A O 1
ATOM 675 N N . HIS A 1 83 ? -3.390 -4.984 -4.387 1.00 75.12 83 HIS A N 1
ATOM 676 C CA . HIS A 1 83 ? -2.589 -4.868 -5.616 1.00 75.12 83 HIS A CA 1
ATOM 677 C C . HIS A 1 83 ? -1.156 -4.385 -5.404 1.00 75.12 83 HIS A C 1
ATOM 679 O O . HIS A 1 83 ? -0.408 -4.242 -6.378 1.00 75.12 83 HIS A O 1
ATOM 685 N N . ILE A 1 84 ? -0.730 -4.131 -4.161 1.00 77.38 84 ILE A N 1
ATOM 686 C CA . ILE A 1 84 ? 0.671 -3.779 -3.927 1.00 77.38 84 ILE A CA 1
ATOM 687 C C . ILE A 1 84 ? 1.570 -4.948 -4.353 1.00 77.38 84 ILE A C 1
ATOM 689 O O . ILE A 1 84 ? 1.329 -6.106 -4.021 1.00 77.38 84 ILE A O 1
ATOM 693 N N . LYS A 1 85 ? 2.656 -4.652 -5.074 1.00 60.62 85 LYS A N 1
ATOM 694 C CA . LYS A 1 85 ? 3.636 -5.678 -5.479 1.00 60.62 85 LYS A CA 1
ATOM 695 C C . LYS A 1 85 ? 4.505 -6.181 -4.313 1.00 60.62 85 LYS A C 1
ATOM 697 O O . LYS A 1 85 ? 5.269 -7.126 -4.488 1.00 60.62 85 LYS A O 1
ATOM 702 N N . GLY A 1 86 ? 4.426 -5.530 -3.150 1.00 71.00 86 GLY A N 1
ATOM 703 C CA . GLY A 1 86 ? 5.171 -5.864 -1.934 1.00 71.00 86 GLY A CA 1
ATOM 704 C C . GLY A 1 86 ? 4.344 -6.638 -0.905 1.00 71.00 86 GLY A C 1
ATOM 705 O O . GLY A 1 86 ? 3.154 -6.877 -1.080 1.00 71.00 86 GLY A O 1
ATOM 706 N N . ARG A 1 87 ? 4.980 -7.020 0.204 1.00 72.25 87 ARG A N 1
ATOM 707 C CA . ARG A 1 87 ? 4.283 -7.572 1.376 1.00 72.25 87 ARG A CA 1
ATOM 708 C C . ARG A 1 87 ? 3.850 -6.427 2.290 1.00 72.25 87 ARG A C 1
ATOM 710 O O . ARG A 1 87 ? 4.662 -5.537 2.532 1.00 72.25 87 ARG A O 1
ATOM 717 N N . PHE A 1 88 ? 2.631 -6.465 2.826 1.00 77.56 88 PHE A N 1
ATOM 718 C CA . PHE A 1 88 ? 2.220 -5.566 3.910 1.00 77.56 88 PHE A CA 1
ATOM 719 C C . PHE A 1 88 ? 1.723 -6.334 5.128 1.00 77.56 88 PHE A C 1
ATOM 721 O O . PHE A 1 88 ? 1.199 -7.441 5.013 1.00 77.56 88 PHE A O 1
ATOM 728 N N . LEU A 1 89 ? 1.865 -5.684 6.279 1.00 76.19 89 LEU A N 1
ATOM 729 C CA . LEU A 1 89 ? 1.303 -6.087 7.555 1.00 76.19 89 LEU A CA 1
ATOM 730 C C . LEU A 1 89 ? 0.679 -4.843 8.197 1.00 76.19 89 LEU A C 1
ATOM 732 O O . LEU A 1 89 ? 1.354 -3.824 8.337 1.00 76.19 89 LEU A O 1
ATOM 736 N N . LEU A 1 90 ? -0.595 -4.922 8.562 1.00 80.31 90 LEU A N 1
ATOM 737 C CA . LEU A 1 90 ? -1.348 -3.867 9.238 1.00 80.31 90 LEU A CA 1
ATOM 738 C C . LEU A 1 90 ? -1.793 -4.388 10.608 1.00 80.31 90 LEU A C 1
ATOM 740 O O . LEU A 1 90 ? -2.326 -5.490 10.668 1.00 80.31 90 LEU A O 1
ATOM 744 N N . SER A 1 91 ? -1.591 -3.617 11.681 1.00 79.12 91 SER A N 1
ATOM 745 C CA . SER A 1 91 ? -2.229 -3.874 12.983 1.00 79.12 91 SER A CA 1
ATOM 746 C C . SER A 1 91 ? -3.367 -2.883 13.201 1.00 79.12 91 SER A C 1
ATOM 748 O O . SER A 1 91 ? -3.197 -1.682 12.973 1.00 79.12 91 SER A O 1
ATOM 750 N N . ILE A 1 92 ? -4.530 -3.378 13.609 1.00 80.81 92 ILE A N 1
ATOM 751 C CA . ILE A 1 92 ? -5.737 -2.590 13.860 1.00 80.81 92 ILE A CA 1
ATOM 752 C C . ILE A 1 92 ? -6.588 -3.267 14.939 1.00 80.81 92 ILE A C 1
ATOM 754 O O . ILE A 1 92 ? -6.367 -4.424 15.260 1.00 80.81 92 ILE A O 1
ATOM 758 N N . ASN A 1 93 ? -7.561 -2.568 15.519 1.00 81.75 93 ASN A N 1
ATOM 759 C CA . ASN A 1 93 ? -8.473 -3.175 16.490 1.00 81.75 93 ASN A CA 1
ATOM 760 C C . ASN A 1 93 ? -9.351 -4.237 15.805 1.00 81.75 93 ASN A C 1
ATOM 762 O O . ASN A 1 93 ? -9.843 -4.007 14.696 1.00 81.75 93 ASN A O 1
ATOM 766 N N . ASP A 1 94 ? -9.587 -5.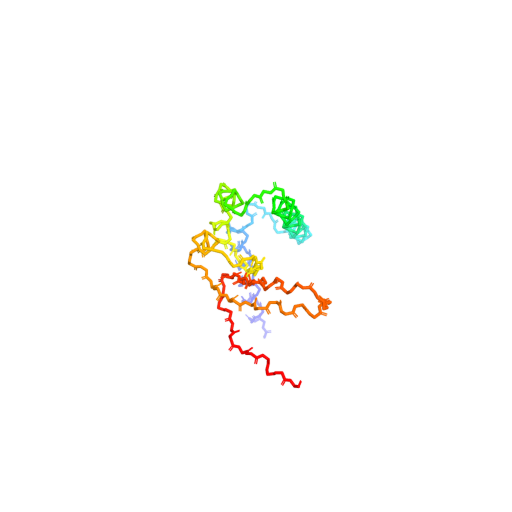358 16.481 1.00 83.12 94 ASP A N 1
ATOM 767 C CA . ASP A 1 94 ? -10.454 -6.421 15.985 1.00 83.12 94 ASP A CA 1
ATOM 768 C C . ASP A 1 94 ? -11.933 -6.077 16.203 1.00 83.12 94 ASP A C 1
ATOM 770 O O . ASP A 1 94 ? -12.477 -6.204 17.299 1.00 83.12 94 ASP A O 1
ATOM 774 N N . VAL A 1 95 ? -12.597 -5.601 15.149 1.00 83.19 95 VAL A N 1
ATOM 775 C CA . VAL A 1 95 ? -14.043 -5.339 15.145 1.00 83.19 95 VAL A CA 1
ATOM 776 C C . VAL A 1 95 ? -14.680 -5.860 13.851 1.00 83.19 95 VAL A C 1
ATOM 778 O O . VAL A 1 95 ? -14.011 -5.886 12.811 1.00 83.19 95 VAL A O 1
ATOM 781 N N . PRO A 1 96 ? -15.977 -6.234 13.856 1.00 83.56 96 PRO A N 1
ATOM 782 C CA . PRO A 1 96 ? -16.628 -6.853 12.698 1.00 83.56 96 PRO A CA 1
ATOM 783 C C . PRO A 1 96 ? -16.480 -6.086 11.374 1.00 83.56 96 PRO A C 1
ATOM 785 O O . PRO A 1 96 ? -16.159 -6.707 10.364 1.00 83.56 96 PRO A O 1
ATOM 788 N N . ALA A 1 97 ? -16.618 -4.753 11.364 1.00 75.81 97 ALA A N 1
ATOM 789 C CA . ALA A 1 97 ? -16.488 -3.988 10.114 1.00 75.81 97 ALA A CA 1
ATOM 790 C C . ALA A 1 97 ? -15.066 -3.995 9.537 1.00 75.81 97 ALA A C 1
ATOM 792 O O . ALA A 1 97 ? -14.896 -3.964 8.322 1.00 75.81 97 ALA A O 1
ATOM 793 N N . ILE A 1 98 ? -14.028 -4.083 10.376 1.00 80.06 98 ILE A N 1
ATOM 794 C CA . ILE A 1 98 ? -12.651 -4.211 9.882 1.00 80.06 98 ILE A CA 1
ATOM 795 C C . ILE A 1 98 ? -12.477 -5.549 9.162 1.00 80.06 98 ILE A C 1
ATOM 797 O O . ILE A 1 98 ? -11.901 -5.596 8.075 1.00 80.06 98 ILE A O 1
ATOM 801 N N . ARG A 1 99 ? -13.026 -6.635 9.715 1.00 84.31 99 ARG A N 1
ATOM 802 C CA . ARG A 1 99 ? -12.998 -7.947 9.054 1.00 84.31 99 ARG A CA 1
ATOM 803 C C . ARG A 1 99 ? -13.733 -7.928 7.717 1.00 84.31 99 ARG A C 1
AT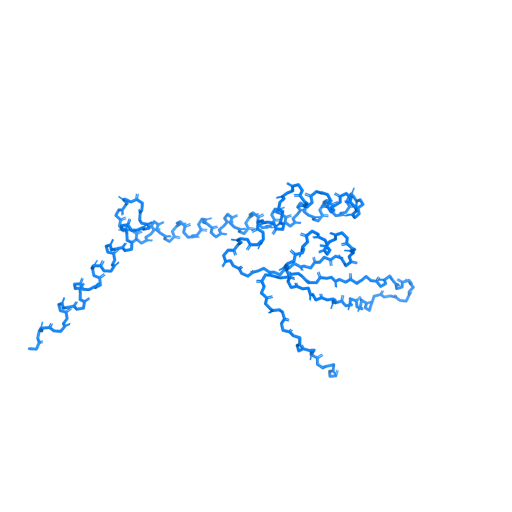OM 805 O O . ARG A 1 99 ? -13.258 -8.545 6.768 1.00 84.31 99 ARG A O 1
ATOM 812 N N . GLU A 1 100 ? -14.842 -7.199 7.636 1.00 82.94 100 GLU A N 1
ATOM 813 C CA . GLU A 1 100 ? -15.610 -7.027 6.402 1.00 82.94 100 GLU A CA 1
ATOM 814 C C . GLU A 1 100 ? -14.804 -6.283 5.324 1.00 82.94 100 GLU A C 1
ATOM 816 O O . GLU A 1 100 ? -14.608 -6.820 4.230 1.00 82.94 100 GLU A O 1
ATOM 821 N N . ILE A 1 101 ? -14.229 -5.119 5.652 1.00 80.31 101 ILE A N 1
ATOM 822 C CA . ILE A 1 101 ? -13.414 -4.305 4.727 1.00 80.31 101 ILE A CA 1
ATOM 823 C C . ILE A 1 101 ? -12.229 -5.095 4.168 1.00 80.31 101 ILE A C 1
ATOM 825 O O . ILE A 1 101 ? -11.922 -5.033 2.974 1.00 80.31 101 ILE A O 1
ATOM 829 N N . PHE A 1 102 ? -11.553 -5.854 5.029 1.00 81.56 102 PHE A N 1
ATOM 830 C CA . PHE A 1 102 ? -10.356 -6.610 4.673 1.00 81.56 102 PHE A CA 1
ATOM 831 C C . PHE A 1 102 ? -10.653 -8.073 4.311 1.00 81.56 102 PHE A C 1
ATOM 833 O O . PHE A 1 102 ? -9.774 -8.935 4.397 1.00 81.56 102 PHE A O 1
ATOM 840 N N . THR A 1 103 ? -11.869 -8.372 3.850 1.00 84.62 103 THR A N 1
ATOM 841 C CA . THR A 1 103 ? -12.204 -9.703 3.330 1.00 84.62 103 THR A CA 1
ATOM 842 C C . THR A 1 103 ? -11.208 -10.127 2.238 1.00 84.62 103 THR A C 1
ATOM 844 O O . THR A 1 103 ? -10.907 -9.372 1.308 1.00 84.62 103 THR A O 1
ATOM 847 N N . GLY A 1 104 ? -10.684 -11.352 2.356 1.00 80.88 104 GLY A N 1
ATOM 848 C CA . GLY A 1 104 ? -9.703 -11.930 1.428 1.00 80.88 104 GLY A CA 1
ATOM 849 C C . GLY A 1 104 ? -8.234 -11.771 1.842 1.00 80.88 104 GLY A C 1
ATOM 850 O O . GLY A 1 104 ? -7.364 -12.346 1.187 1.00 80.88 104 GLY A O 1
ATOM 851 N N . PHE A 1 105 ? -7.943 -11.047 2.926 1.00 84.19 105 PHE A N 1
ATOM 852 C CA . PHE A 1 105 ? -6.611 -11.003 3.536 1.00 84.19 105 PHE A CA 1
ATOM 853 C C . PHE A 1 105 ? -6.410 -12.104 4.587 1.00 84.19 105 PHE A C 1
ATOM 855 O O . PHE A 1 105 ? -7.348 -12.789 4.994 1.00 84.19 105 PHE A O 1
ATOM 862 N N . GLN A 1 106 ? -5.160 -12.297 5.014 1.00 85.62 106 GLN A N 1
ATOM 863 C CA . GLN A 1 106 ? -4.820 -13.169 6.138 1.00 85.62 106 GLN A CA 1
ATOM 864 C C . GLN A 1 106 ? -4.991 -12.404 7.446 1.00 85.62 106 GLN A C 1
ATOM 866 O O . GLN A 1 106 ? -4.444 -11.310 7.586 1.00 85.62 106 GLN A O 1
ATOM 871 N N . PHE A 1 107 ? -5.717 -12.996 8.393 1.00 85.50 107 PHE A N 1
ATOM 872 C CA . PHE A 1 107 ? -5.975 -12.422 9.709 1.00 85.50 107 PHE A CA 1
ATOM 873 C C . PHE A 1 107 ? -5.248 -13.191 10.806 1.00 85.50 107 PHE A C 1
ATOM 875 O O . PHE A 1 107 ? -5.185 -14.421 10.776 1.00 85.50 107 PHE A O 1
ATOM 882 N N . LYS A 1 108 ? -4.735 -12.467 11.800 1.00 82.62 108 LYS A N 1
ATOM 883 C CA . LYS A 1 108 ? -4.214 -13.043 13.038 1.00 82.62 108 LYS A CA 1
ATOM 884 C C . LYS A 1 108 ? -4.625 -12.184 14.226 1.00 82.62 108 LYS A C 1
ATOM 886 O O . LYS A 1 108 ? -4.201 -11.039 14.335 1.00 82.62 108 LYS A O 1
ATOM 891 N N . GLU A 1 109 ? -5.416 -12.769 15.114 1.00 83.12 109 GLU A N 1
ATOM 892 C CA . GLU A 1 109 ? -5.781 -12.172 16.399 1.00 83.12 109 GLU A CA 1
ATOM 893 C C . GLU A 1 109 ? -4.562 -12.152 17.327 1.00 83.12 109 GLU A C 1
ATOM 895 O O . GLU A 1 109 ? -3.802 -13.124 17.419 1.00 83.12 109 GLU A O 1
ATOM 900 N N . VAL A 1 110 ? -4.355 -11.026 17.998 1.00 76.88 110 VAL A N 1
ATOM 901 C CA . VAL A 1 110 ? -3.278 -10.810 18.957 1.00 76.88 110 VAL A CA 1
ATOM 902 C C . VAL A 1 110 ? -3.867 -10.133 20.187 1.00 76.88 110 VAL A C 1
ATOM 904 O O . VAL A 1 110 ? -4.299 -8.985 20.141 1.00 76.88 110 VAL A O 1
ATOM 907 N N . SER A 1 111 ? -3.842 -10.834 21.319 1.00 64.12 111 SER A N 1
ATOM 908 C CA . SER A 1 111 ? -4.202 -10.237 22.603 1.00 64.12 111 SER A CA 1
ATOM 909 C C . SER A 1 111 ? -3.038 -9.378 23.105 1.00 64.12 111 SER A C 1
ATOM 911 O O . SER A 1 111 ? -1.994 -9.917 23.498 1.00 64.12 111 SER A O 1
ATOM 913 N N . LEU A 1 112 ? -3.197 -8.056 23.136 1.00 57.22 112 LEU A N 1
ATOM 914 C CA . LEU A 1 112 ? -2.236 -7.183 23.807 1.00 57.22 112 LEU A CA 1
ATOM 915 C C . LEU A 1 112 ? -2.493 -7.199 25.316 1.00 57.22 112 LEU A C 1
ATOM 917 O O . LEU A 1 112 ? -3.268 -6.412 25.853 1.00 57.22 112 LEU A O 1
ATOM 921 N N . ARG A 1 113 ? -1.795 -8.079 26.041 1.00 45.75 113 ARG A N 1
ATOM 922 C CA . ARG A 1 113 ? -1.703 -7.972 27.504 1.00 45.75 113 ARG A CA 1
ATOM 923 C C . ARG A 1 113 ? -0.695 -6.888 27.862 1.00 45.75 113 ARG A C 1
ATOM 925 O O . ARG A 1 113 ? 0.458 -7.178 28.172 1.00 45.75 113 ARG A O 1
ATOM 932 N N . TYR A 1 114 ? -1.118 -5.629 27.827 1.00 39.38 114 TYR A N 1
ATOM 933 C CA . TYR A 1 114 ? -0.332 -4.570 28.446 1.00 39.38 114 TYR A CA 1
ATOM 934 C C . TYR A 1 114 ? -0.317 -4.781 29.965 1.00 39.38 114 TYR A C 1
ATOM 936 O O . TYR A 1 114 ? -1.325 -4.616 30.647 1.00 39.38 114 TYR A O 1
ATOM 944 N N . SER A 1 115 ? 0.846 -5.129 30.518 1.00 38.66 115 SER A N 1
ATOM 945 C CA . SER A 1 115 ? 1.106 -5.118 31.959 1.00 38.66 115 SER A CA 1
ATOM 946 C C . SER A 1 115 ? 1.293 -3.678 32.456 1.00 38.66 115 SER A C 1
ATOM 948 O O . SER A 1 115 ? 2.352 -3.330 32.980 1.00 38.66 115 SER A O 1
ATOM 950 N N . ILE A 1 116 ? 0.309 -2.805 32.235 1.00 43.97 116 ILE A N 1
ATOM 951 C CA . ILE A 1 116 ? 0.362 -1.412 32.681 1.00 43.97 116 ILE A CA 1
ATOM 952 C C . ILE A 1 116 ? -0.813 -1.163 33.627 1.00 43.97 116 ILE A C 1
ATOM 954 O O . ILE A 1 116 ? -1.947 -0.998 33.205 1.00 43.97 116 ILE A O 1
ATOM 958 N N . ASN A 1 117 ? -0.465 -1.127 34.914 1.00 37.66 117 ASN A N 1
ATOM 959 C CA . ASN A 1 117 ? -1.245 -0.716 36.080 1.00 37.66 117 ASN A CA 1
ATOM 960 C C . ASN A 1 117 ? -2.494 -1.523 36.484 1.00 37.66 117 ASN A C 1
ATOM 962 O O . ASN A 1 117 ? -3.419 -1.800 35.731 1.00 37.66 117 ASN A O 1
ATOM 966 N N . LYS A 1 118 ? -2.497 -1.852 37.781 1.00 41.53 118 LYS A N 1
ATOM 967 C CA . LYS A 1 118 ? -3.647 -2.300 38.563 1.00 41.53 118 LYS A CA 1
ATOM 968 C C . LYS A 1 118 ? -4.702 -1.193 38.543 1.00 41.53 118 LYS A C 1
ATOM 970 O O . LYS A 1 118 ? -4.554 -0.263 39.318 1.00 41.53 118 LYS A O 1
ATOM 975 N N . GLU A 1 119 ? -5.681 -1.278 37.650 1.00 44.81 119 GLU A N 1
ATOM 976 C CA . GLU A 1 119 ? -7.044 -0.712 37.730 1.00 44.81 119 GLU A CA 1
ATOM 977 C C . GLU A 1 119 ? -7.557 -0.496 36.296 1.00 44.81 119 GLU A C 1
ATOM 979 O O . GLU A 1 119 ? -7.083 0.382 35.588 1.00 44.81 119 GLU A O 1
ATOM 984 N N . ALA A 1 120 ? -8.528 -1.322 35.888 1.00 40.44 120 ALA A N 1
ATOM 985 C CA . ALA A 1 120 ? -9.187 -1.363 34.575 1.00 40.44 120 ALA A CA 1
ATOM 986 C C . ALA A 1 120 ? -8.352 -1.942 33.412 1.00 40.44 120 ALA A C 1
ATOM 988 O O . ALA A 1 120 ? -7.742 -1.242 32.610 1.00 40.44 120 ALA A O 1
ATOM 989 N N . THR A 1 121 ? -8.392 -3.270 33.286 1.00 36.81 121 THR A N 1
ATOM 990 C CA . THR A 1 121 ? -7.944 -3.990 32.091 1.00 36.81 121 THR A CA 1
ATOM 991 C C . THR A 1 121 ? -9.005 -3.829 31.004 1.00 36.81 121 THR A C 1
ATOM 993 O O . THR A 1 121 ? -10.016 -4.527 31.020 1.00 36.81 121 THR A O 1
ATOM 996 N N . THR A 1 122 ? -8.813 -2.898 30.073 1.00 39.34 122 THR A N 1
ATOM 997 C CA . THR A 1 122 ? -9.547 -2.944 28.804 1.00 39.34 122 THR A CA 1
ATOM 998 C C . THR A 1 122 ? -8.799 -3.933 27.919 1.00 39.34 122 THR A C 1
ATOM 1000 O O . THR A 1 122 ? -7.751 -3.595 27.370 1.00 39.34 122 THR A O 1
ATOM 1003 N N . GLU A 1 123 ? -9.270 -5.179 27.854 1.00 47.50 123 GLU A N 1
ATOM 1004 C CA . GLU A 1 123 ? -8.802 -6.126 26.840 1.00 47.50 123 GLU A CA 1
ATOM 1005 C C . GLU A 1 123 ? -9.113 -5.512 25.469 1.00 47.50 123 GLU A C 1
ATOM 1007 O O . GLU A 1 123 ? -10.272 -5.295 25.121 1.00 47.50 123 GLU A O 1
ATOM 1012 N N . ALA A 1 124 ? -8.071 -5.117 24.742 1.00 51.69 124 ALA A N 1
ATOM 1013 C CA . ALA A 1 124 ? -8.184 -4.692 23.359 1.00 51.69 124 ALA A CA 1
ATOM 1014 C C . ALA A 1 124 ? -7.614 -5.820 22.504 1.00 51.69 124 ALA A C 1
ATOM 1016 O O . ALA A 1 124 ? -6.403 -6.061 22.508 1.00 51.69 124 ALA A O 1
ATOM 1017 N N . ASP A 1 125 ? -8.501 -6.524 21.811 1.00 69.69 125 ASP A N 1
ATOM 1018 C CA . ASP A 1 125 ? -8.116 -7.513 20.817 1.00 69.69 125 ASP A CA 1
ATOM 1019 C C . ASP A 1 125 ? -7.587 -6.764 19.585 1.00 69.69 125 ASP A C 1
ATOM 1021 O O . ASP A 1 125 ? -8.295 -5.962 18.965 1.00 69.69 125 ASP A O 1
ATOM 1025 N N . GLU A 1 126 ? -6.306 -6.953 19.263 1.00 78.38 126 GLU A N 1
ATOM 1026 C CA . GLU A 1 126 ? -5.719 -6.466 18.015 1.00 78.38 126 GLU A CA 1
ATOM 1027 C C . GLU A 1 126 ? -5.811 -7.540 16.929 1.00 78.38 126 GLU A C 1
ATOM 1029 O O . GLU A 1 126 ? -5.698 -8.740 17.177 1.00 78.38 126 GLU A O 1
ATOM 1034 N N . LEU A 1 127 ? -5.972 -7.090 15.690 1.00 83.00 127 LEU A N 1
ATOM 1035 C CA . LEU A 1 127 ? -6.021 -7.888 14.481 1.00 83.00 127 LEU A CA 1
ATOM 1036 C C . LEU A 1 127 ? -4.862 -7.490 13.570 1.00 83.00 127 LEU A C 1
ATOM 1038 O O . LEU A 1 127 ? -4.776 -6.360 13.084 1.00 83.00 127 LEU A O 1
ATOM 1042 N N . LEU A 1 128 ? -3.987 -8.450 13.293 1.00 82.94 128 LEU A N 1
ATOM 1043 C CA . LEU A 1 128 ? -2.991 -8.346 12.238 1.00 82.94 128 LEU A CA 1
ATOM 1044 C C . LEU A 1 128 ? -3.608 -8.763 10.901 1.00 82.94 128 LEU A C 1
ATOM 1046 O O . LEU A 1 128 ? -4.215 -9.829 10.802 1.00 82.94 128 LEU A O 1
ATOM 1050 N N . ILE A 1 129 ? -3.402 -7.951 9.867 1.00 84.62 129 ILE A N 1
ATOM 1051 C CA . ILE A 1 129 ? -3.915 -8.147 8.508 1.00 84.62 129 ILE A CA 1
ATOM 1052 C C . ILE A 1 129 ? -2.740 -8.151 7.524 1.00 84.62 129 ILE A C 1
ATOM 1054 O O . ILE A 1 129 ? -1.941 -7.213 7.526 1.00 84.62 129 ILE A O 1
ATOM 1058 N N . ALA A 1 130 ? -2.627 -9.172 6.668 1.00 82.69 130 ALA A N 1
ATOM 1059 C CA . ALA A 1 130 ? -1.557 -9.266 5.666 1.00 82.69 130 ALA A CA 1
ATOM 1060 C C . ALA A 1 130 ? -2.012 -9.827 4.310 1.00 82.69 130 ALA A C 1
ATOM 1062 O O . ALA A 1 130 ? -2.948 -10.623 4.225 1.00 82.69 130 ALA A O 1
ATOM 1063 N N . ASN A 1 131 ? -1.279 -9.482 3.243 1.00 82.88 131 ASN A N 1
ATOM 1064 C CA . ASN A 1 131 ? -1.428 -10.070 1.898 1.00 82.88 131 ASN A CA 1
ATOM 1065 C C . ASN A 1 131 ? -0.557 -11.312 1.643 1.00 82.88 131 ASN A C 1
ATOM 1067 O O . ASN A 1 131 ? -0.377 -11.720 0.497 1.00 82.88 131 ASN A O 1
ATOM 1071 N N . TYR A 1 132 ? 0.004 -11.912 2.688 1.00 79.38 132 TYR A N 1
ATOM 1072 C CA . TYR A 1 132 ? 0.801 -13.134 2.612 1.00 79.38 132 TYR A CA 1
ATOM 1073 C C . TYR A 1 132 ? 0.481 -14.039 3.808 1.00 79.38 132 TYR A C 1
ATOM 1075 O O . TYR A 1 132 ? 0.023 -13.532 4.833 1.00 79.38 132 TYR A O 1
ATOM 1083 N N . PRO A 1 133 ? 0.722 -15.361 3.711 1.00 80.38 133 PRO A N 1
ATOM 1084 C CA . PRO A 1 133 ? 0.509 -16.276 4.829 1.00 80.38 133 PRO A CA 1
ATOM 1085 C C . PRO A 1 133 ? 1.282 -15.824 6.074 1.00 80.38 133 PRO A C 1
ATOM 1087 O O . PRO A 1 133 ? 2.513 -15.749 6.053 1.00 80.38 133 PRO A O 1
ATOM 1090 N N . ILE A 1 134 ? 0.570 -15.521 7.160 1.00 77.31 134 ILE A N 1
ATOM 1091 C CA . ILE A 1 134 ? 1.186 -15.231 8.457 1.00 77.31 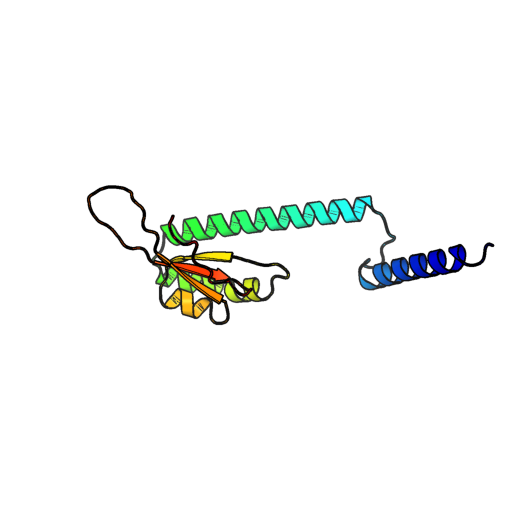134 ILE A CA 1
ATOM 1092 C C . ILE A 1 134 ? 1.366 -16.574 9.167 1.00 77.31 134 ILE A C 1
ATOM 1094 O O . ILE A 1 134 ? 0.381 -17.203 9.547 1.00 77.31 134 ILE A O 1
ATOM 1098 N N . ASN A 1 135 ? 2.612 -17.039 9.319 1.00 66.56 135 ASN A N 1
ATOM 1099 C CA . ASN A 1 135 ? 2.864 -18.323 9.970 1.00 66.56 135 ASN A CA 1
ATOM 1100 C C . ASN A 1 135 ? 2.567 -18.250 11.476 1.00 66.56 135 ASN A C 1
ATOM 1102 O O . ASN A 1 135 ? 2.910 -17.284 12.168 1.00 66.56 135 ASN A O 1
ATOM 1106 N N . THR A 1 136 ? 1.923 -19.299 11.968 1.00 54.44 136 THR A N 1
ATOM 1107 C CA . THR A 1 136 ? 1.451 -19.473 13.339 1.00 54.44 136 THR A CA 1
ATOM 1108 C C . THR A 1 136 ? 2.411 -20.371 14.106 1.00 54.44 136 THR A C 1
ATOM 1110 O O . THR A 1 136 ? 2.049 -21.471 14.505 1.00 54.44 136 THR A O 1
ATOM 1113 N N . GLU A 1 137 ? 3.642 -19.927 14.321 1.00 47.72 137 GLU A N 1
ATOM 1114 C CA . GLU A 1 137 ? 4.448 -20.506 15.395 1.00 47.72 137 GLU A CA 1
ATOM 1115 C C . GLU A 1 137 ? 4.420 -19.513 16.549 1.00 47.72 137 GLU A C 1
ATOM 1117 O O . GLU A 1 137 ? 4.934 -18.395 16.473 1.00 47.72 137 GLU A O 1
ATOM 1122 N N . GLN A 1 138 ? 3.670 -19.893 17.582 1.00 44.25 138 GLN A N 1
ATOM 1123 C CA . GLN A 1 138 ? 3.715 -19.252 18.883 1.00 44.25 138 GLN A CA 1
ATOM 1124 C C . GLN A 1 138 ? 5.165 -19.341 19.362 1.00 44.25 138 GLN A C 1
ATOM 1126 O O . GLN A 1 138 ? 5.712 -20.437 19.455 1.00 44.25 138 GLN A O 1
ATOM 1131 N N . ALA A 1 139 ? 5.796 -18.204 19.654 1.00 40.03 139 ALA A N 1
ATOM 1132 C CA . ALA A 1 139 ? 6.954 -18.232 20.530 1.00 40.03 139 ALA A CA 1
ATOM 1133 C C . ALA A 1 139 ? 6.448 -18.773 21.870 1.00 40.03 139 ALA A C 1
ATOM 1135 O O . ALA A 1 139 ? 5.643 -18.116 22.535 1.00 40.03 139 ALA A O 1
ATOM 1136 N N . GLU A 1 140 ? 6.839 -20.003 22.202 1.00 34.34 140 GLU A N 1
ATOM 1137 C CA . GLU A 1 140 ? 6.610 -20.562 23.526 1.00 34.34 140 GLU A CA 1
ATOM 1138 C C . GLU A 1 140 ? 7.143 -19.560 24.561 1.00 34.34 140 GLU A C 1
ATOM 1140 O O . GLU A 1 140 ? 8.270 -19.072 24.416 1.00 34.34 140 GLU A O 1
ATOM 1145 N N . PRO A 1 141 ? 6.352 -19.196 25.581 1.00 47.25 141 PRO A N 1
ATOM 1146 C CA . PRO A 1 141 ? 6.870 -18.381 26.661 1.00 47.25 141 PRO A CA 1
ATOM 1147 C C . PRO A 1 141 ? 7.937 -19.205 27.388 1.00 47.25 141 PRO A C 1
ATOM 1149 O O . PRO A 1 141 ? 7.634 -20.270 27.925 1.00 47.25 141 PRO A O 1
ATOM 1152 N N . THR A 1 142 ? 9.184 -18.729 27.360 1.00 40.56 142 THR A N 1
ATOM 1153 C CA . THR A 1 142 ? 10.230 -19.188 28.288 1.00 40.56 142 THR A CA 1
ATOM 1154 C C . THR A 1 142 ? 9.942 -18.670 29.690 1.00 40.56 142 THR A C 1
ATOM 1156 O O . THR A 1 142 ? 9.537 -17.488 29.798 1.00 40.56 142 THR A O 1
#

InterPro domains:
  IPR029063 S-adenosyl-L-methionine-dependent methyltransferase superfamily [G3DSA:3.40.50.150] (58-133)
  IPR029063 S-adenosyl-L-methionine-dependent methyltransferase superfamily [SSF53335] (73-132)

Mean predicted aligned error: 14.05 Å

Nearest PDB structures (foldseek):
  4rtl-assembly1_A  TM=5.615E-01  e=3.840E-03  Escherichia coli str. K-12 substr. MDS42
  4gbe-assembly1_E  TM=6.978E-01  e=3.614E-02  Escherichia coli K-12
  4rto-assembly1_A  TM=5.856E-01  e=1.675E-02  Escherichia coli str. K-12 substr. MDS42